Protein AF-A0A1C6CIL5-F1 (afdb_monomer_lite)

Secondary structure (DSSP, 8-state):
-PPP----HHHHHH--PPPPPEEETTTEESS------STTSSHHHHHHHHHHHHHHTPPTT-TT---S---TTEEEESS-PPTTTTHHHHHHHHHHH-TTEEEEEEE--S-S-SS-PPPEEEEEE---

pLDDT: mean 76.98, std 13.82, range [39.5, 93.31]

Sequence (128 aa):
MKKLITRSCEEIMTTVYKPIEFVIDGLLAQGLYILAGAPKVGKSWLALDMCLSIAKGEKIFRLYEITDEPAERLHFVIMSESIGNGLEEEIENFKNEHYDLKVVFIDTLQKVRNESSQATVLITKNCL

Structure (mmCIF, N/CA/C/O backbone):
data_AF-A0A1C6CIL5-F1
#
_entry.id   AF-A0A1C6CIL5-F1
#
loop_
_atom_site.group_PDB
_atom_site.id
_atom_site.type_symbol
_atom_site.label_atom_id
_atom_site.label_alt_id
_atom_site.label_comp_id
_atom_site.label_asym_id
_atom_site.label_entity_id
_atom_site.label_seq_id
_atom_site.pdbx_PDB_ins_code
_atom_site.Cartn_x
_atom_site.Cartn_y
_atom_site.Cartn_z
_atom_site.occupancy
_atom_site.B_iso_or_equiv
_atom_site.auth_seq_id
_atom_site.auth_comp_id
_atom_site.auth_asym_id
_atom_site.auth_atom_id
_atom_site.pdbx_PDB_model_num
ATOM 1 N N . MET A 1 1 ? -7.255 8.233 23.266 1.00 47.91 1 MET A N 1
ATOM 2 C CA . MET A 1 1 ? -7.665 6.910 22.734 1.00 47.91 1 MET A CA 1
ATOM 3 C C . MET A 1 1 ? -9.091 6.999 22.221 1.00 47.91 1 MET A C 1
ATOM 5 O O . MET A 1 1 ? -9.958 7.406 22.986 1.00 47.91 1 MET A O 1
ATOM 9 N N . LYS A 1 2 ? -9.343 6.648 20.952 1.00 64.50 2 LYS A N 1
ATOM 10 C CA . LYS A 1 2 ? -10.721 6.445 20.475 1.00 64.50 2 LYS A CA 1
ATOM 11 C C . LYS A 1 2 ? -11.309 5.224 21.194 1.00 64.50 2 LYS A C 1
ATOM 13 O O . LYS A 1 2 ? -10.620 4.222 21.371 1.00 64.50 2 LYS A O 1
ATOM 18 N N . LYS A 1 3 ? -12.549 5.346 21.667 1.00 75.31 3 LYS A N 1
ATOM 19 C CA . LYS A 1 3 ? -13.259 4.306 22.422 1.00 75.31 3 LYS A CA 1
ATOM 20 C C . LYS A 1 3 ? -13.573 3.127 21.497 1.00 75.31 3 LYS A C 1
ATOM 22 O O . LYS A 1 3 ? -13.979 3.345 20.358 1.00 75.31 3 LYS A O 1
ATOM 27 N N . LEU A 1 4 ? -13.388 1.900 21.980 1.00 78.50 4 LEU A N 1
ATOM 28 C CA . LEU A 1 4 ? -13.751 0.701 21.228 1.00 78.50 4 LEU A CA 1
ATOM 29 C C . LEU A 1 4 ? -15.281 0.632 21.120 1.00 78.50 4 LEU A C 1
ATOM 31 O O . LEU A 1 4 ? -15.975 0.751 22.131 1.00 78.50 4 LEU A O 1
ATOM 35 N N . ILE A 1 5 ? -15.797 0.495 19.900 1.00 85.88 5 ILE A N 1
ATOM 36 C CA . ILE A 1 5 ? -17.236 0.397 19.637 1.00 85.88 5 ILE A CA 1
ATOM 37 C C . ILE A 1 5 ? -17.562 -1.077 19.414 1.00 85.88 5 ILE A C 1
ATOM 39 O O . ILE A 1 5 ? -17.089 -1.680 18.455 1.00 85.88 5 ILE A O 1
ATOM 43 N N . THR A 1 6 ? -18.361 -1.653 20.305 1.00 90.44 6 THR A N 1
ATOM 44 C CA . THR A 1 6 ? -18.898 -3.011 20.172 1.00 90.44 6 THR A CA 1
ATOM 45 C C . THR A 1 6 ? -20.261 -2.952 19.488 1.00 90.44 6 THR A C 1
ATOM 47 O O . THR A 1 6 ? -21.083 -2.117 19.861 1.00 90.44 6 THR A O 1
ATOM 50 N N . ARG A 1 7 ? -20.508 -3.834 18.518 1.00 91.06 7 ARG A N 1
ATOM 51 C CA . ARG A 1 7 ? -21.803 -3.998 17.832 1.00 91.06 7 ARG A CA 1
ATOM 52 C C . ARG A 1 7 ? -22.326 -5.410 18.096 1.00 91.06 7 ARG A C 1
ATOM 54 O O . ARG A 1 7 ? -21.517 -6.335 18.195 1.00 91.06 7 ARG A O 1
ATOM 61 N N . SER A 1 8 ? -23.638 -5.583 18.248 1.00 93.00 8 SER A N 1
ATOM 62 C CA . SER A 1 8 ? -24.225 -6.920 18.440 1.00 93.00 8 SER A CA 1
ATOM 63 C C . SER A 1 8 ? -24.297 -7.690 17.112 1.00 93.00 8 SER A C 1
ATOM 65 O O . SER A 1 8 ? -24.246 -7.100 16.035 1.00 93.00 8 SER A O 1
ATOM 67 N N . CYS A 1 9 ? -24.423 -9.020 17.172 1.00 88.31 9 CYS A N 1
ATOM 68 C CA . CYS A 1 9 ? -24.581 -9.844 15.965 1.00 88.31 9 CYS A CA 1
ATOM 69 C C . CYS A 1 9 ? -25.857 -9.468 15.188 1.00 88.31 9 CYS A C 1
ATOM 71 O O . CYS A 1 9 ? -25.835 -9.342 13.968 1.00 88.31 9 CYS A O 1
ATOM 73 N N . GLU A 1 10 ? -26.949 -9.207 15.910 1.00 93.31 10 GLU A N 1
ATOM 74 C CA . GLU A 1 10 ? -28.222 -8.746 15.347 1.00 93.31 10 GLU A CA 1
ATOM 75 C C . GLU A 1 10 ? -28.080 -7.396 14.641 1.00 93.31 10 GLU A C 1
ATOM 77 O O . GLU A 1 10 ? -28.567 -7.218 13.527 1.00 93.31 10 GLU A O 1
ATOM 82 N N . GLU A 1 11 ? -27.352 -6.461 15.246 1.00 90.81 11 GLU A N 1
ATOM 83 C CA . GLU A 1 11 ? -27.079 -5.161 14.644 1.00 90.81 11 GLU A CA 1
ATOM 84 C C . GLU A 1 11 ? -26.278 -5.308 13.346 1.00 90.81 11 GLU A C 1
ATOM 86 O O . GLU A 1 11 ? -26.617 -4.689 12.344 1.00 90.81 11 GLU A O 1
ATOM 91 N N . ILE A 1 12 ? -25.271 -6.182 13.317 1.00 90.00 12 ILE A N 1
ATOM 92 C CA . ILE A 1 12 ? -24.507 -6.471 12.096 1.00 90.00 12 ILE A CA 1
ATOM 93 C C . ILE A 1 12 ? -25.405 -7.082 11.011 1.00 90.00 12 ILE A C 1
ATOM 95 O O . ILE A 1 12 ? -25.348 -6.653 9.863 1.00 90.00 12 ILE A O 1
ATOM 99 N N . MET A 1 13 ? -26.256 -8.052 11.355 1.00 90.19 13 MET A N 1
ATOM 100 C CA . MET A 1 13 ? -27.123 -8.734 10.382 1.00 90.19 13 MET A CA 1
ATOM 101 C C . MET A 1 13 ? -28.236 -7.840 9.821 1.00 90.19 13 MET A C 1
ATOM 103 O O . MET A 1 13 ? -28.684 -8.055 8.697 1.00 90.19 13 MET A O 1
ATOM 107 N N . THR A 1 14 ? -28.693 -6.858 10.600 1.00 93.25 14 THR A N 1
ATOM 108 C CA . THR A 1 14 ? -29.770 -5.929 10.218 1.00 93.25 14 THR A CA 1
ATOM 109 C C . THR A 1 14 ? -29.253 -4.637 9.583 1.00 93.25 14 THR A C 1
ATOM 111 O O . THR A 1 14 ? -30.033 -3.878 9.004 1.00 93.25 14 THR A O 1
ATOM 114 N N . THR A 1 15 ? -27.944 -4.376 9.655 1.00 90.50 15 THR A N 1
ATOM 115 C CA . THR A 1 15 ? -27.337 -3.179 9.070 1.00 90.50 15 THR A CA 1
ATOM 116 C C . THR A 1 15 ? -27.193 -3.327 7.557 1.00 90.50 15 THR A C 1
ATOM 118 O O . THR A 1 15 ? -26.575 -4.263 7.054 1.00 90.50 15 THR A O 1
ATOM 121 N N . VAL A 1 16 ? -27.703 -2.345 6.814 1.00 89.00 16 VAL A N 1
ATOM 122 C CA . VAL A 1 16 ? -27.449 -2.220 5.374 1.00 89.00 16 VAL A CA 1
ATOM 123 C C . VAL A 1 16 ? -26.081 -1.575 5.169 1.00 89.00 16 VAL A C 1
ATOM 125 O O . VAL A 1 16 ? -25.895 -0.383 5.423 1.00 89.00 16 VAL A O 1
ATOM 128 N N . TYR A 1 17 ? -25.116 -2.363 4.706 1.00 83.00 17 TYR A N 1
ATOM 129 C CA . TYR A 1 17 ? -23.788 -1.871 4.351 1.00 83.00 17 TYR A CA 1
ATOM 130 C C . TYR A 1 17 ? -23.759 -1.361 2.911 1.00 83.00 17 TYR A C 1
ATOM 132 O O . TYR A 1 17 ? -24.449 -1.880 2.032 1.00 83.00 17 TYR A O 1
ATOM 140 N N . LYS A 1 18 ? -22.927 -0.346 2.660 1.00 85.06 18 LYS A N 1
ATOM 141 C CA . LYS A 1 18 ? -22.609 0.049 1.286 1.00 85.06 18 LYS A CA 1
ATOM 142 C C . LYS A 1 18 ? -21.928 -1.126 0.568 1.00 85.06 18 LYS A C 1
ATOM 144 O O . LYS A 1 18 ? -21.184 -1.861 1.223 1.00 85.06 18 LYS A O 1
ATOM 149 N N . PRO A 1 19 ? -22.153 -1.298 -0.746 1.00 84.50 19 PRO A N 1
ATOM 150 C CA . PRO A 1 19 ? -21.421 -2.280 -1.533 1.00 84.50 19 PRO A CA 1
ATOM 151 C C . PRO A 1 19 ? -19.912 -2.118 -1.346 1.00 84.50 19 PRO A C 1
ATOM 153 O O . PRO A 1 19 ? -19.409 -0.998 -1.249 1.00 84.50 19 PRO A O 1
ATOM 156 N N . ILE A 1 20 ? -19.201 -3.242 -1.285 1.00 83.81 20 ILE A N 1
ATOM 157 C CA . ILE A 1 20 ? -17.743 -3.236 -1.207 1.00 83.81 20 ILE A CA 1
ATOM 158 C C . ILE A 1 20 ? -17.208 -2.729 -2.546 1.00 83.81 20 ILE A C 1
ATOM 160 O O . ILE A 1 20 ? -17.419 -3.362 -3.578 1.00 83.81 20 ILE A O 1
ATOM 164 N N . GLU A 1 21 ? -16.508 -1.599 -2.522 1.00 84.00 21 GLU A N 1
ATOM 165 C CA . GLU A 1 21 ? -15.775 -1.109 -3.685 1.00 84.00 21 GLU A CA 1
ATOM 166 C C . GLU A 1 21 ? -14.415 -1.804 -3.759 1.00 84.00 21 GLU A C 1
ATOM 168 O O . GLU A 1 21 ? -13.591 -1.682 -2.847 1.00 84.00 21 GLU A O 1
ATOM 173 N N . PHE A 1 22 ? -14.180 -2.530 -4.850 1.00 84.75 22 PHE A N 1
ATOM 174 C CA . PHE A 1 22 ? -12.886 -3.130 -5.145 1.00 84.75 22 PHE A CA 1
ATOM 175 C C . PHE A 1 22 ? -12.024 -2.163 -5.954 1.00 84.75 22 PHE A C 1
ATOM 177 O O . PHE A 1 2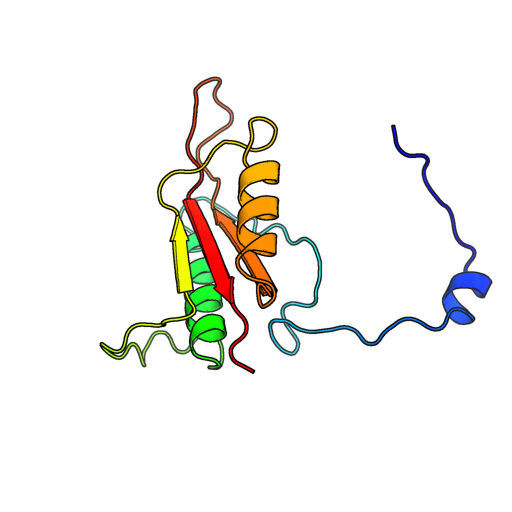2 ? -12.465 -1.593 -6.946 1.00 84.75 22 PHE A O 1
ATOM 184 N N . VAL A 1 23 ? -10.783 -1.976 -5.506 1.00 84.94 23 VAL A N 1
ATOM 185 C CA . VAL A 1 23 ? -9.715 -1.375 -6.315 1.00 84.94 23 VAL A CA 1
ATOM 186 C C . VAL A 1 23 ? -9.220 -2.409 -7.323 1.00 84.94 23 VAL A C 1
ATOM 188 O O . VAL A 1 23 ? -8.928 -2.079 -8.466 1.00 84.94 23 VAL A O 1
ATOM 191 N N . ILE A 1 24 ? -9.148 -3.670 -6.889 1.00 83.94 24 ILE A N 1
ATOM 192 C CA . ILE A 1 24 ? -8.834 -4.823 -7.725 1.00 83.94 24 ILE A CA 1
ATOM 193 C C . ILE A 1 24 ? -9.851 -5.910 -7.417 1.00 83.94 24 ILE A C 1
ATOM 195 O O . ILE A 1 24 ? -9.898 -6.416 -6.289 1.00 83.94 24 ILE A O 1
ATOM 199 N N . ASP A 1 25 ? -10.614 -6.299 -8.433 1.00 82.25 25 ASP A N 1
ATOM 200 C CA . ASP A 1 25 ? -11.665 -7.303 -8.318 1.00 82.25 25 ASP A CA 1
ATOM 201 C C . ASP A 1 25 ? -11.154 -8.604 -7.692 1.00 82.25 25 ASP A C 1
ATOM 203 O O . ASP A 1 25 ? -10.212 -9.237 -8.173 1.00 82.25 25 ASP A O 1
ATOM 207 N N . GLY A 1 26 ? -11.782 -8.995 -6.581 1.00 82.62 26 GLY A N 1
ATOM 208 C CA . GLY A 1 26 ? -11.475 -10.233 -5.864 1.00 82.62 26 GLY A CA 1
ATOM 209 C C . GLY A 1 26 ? -10.153 -10.243 -5.089 1.00 82.62 26 GLY A C 1
ATOM 210 O O . GLY A 1 26 ? -9.858 -11.257 -4.459 1.00 82.62 26 GLY A O 1
ATOM 211 N N . LEU A 1 27 ? -9.377 -9.150 -5.092 1.00 84.56 27 LEU A N 1
ATOM 212 C CA . LEU A 1 27 ? -8.071 -9.090 -4.422 1.00 84.56 27 LEU A CA 1
ATOM 213 C C . LEU A 1 27 ? -7.945 -7.940 -3.417 1.00 84.56 27 LEU A C 1
ATOM 215 O O . LEU A 1 27 ? -7.530 -8.176 -2.285 1.00 84.56 27 LEU A O 1
ATOM 219 N N . LEU A 1 28 ? -8.286 -6.708 -3.811 1.00 86.69 28 LEU A N 1
ATOM 220 C CA . LEU A 1 28 ? -8.130 -5.519 -2.967 1.00 86.69 28 LEU A CA 1
ATOM 221 C C . LEU A 1 28 ? -9.419 -4.695 -2.951 1.00 86.69 28 LEU A C 1
ATOM 223 O O . LEU A 1 28 ? -9.739 -3.996 -3.909 1.00 86.69 28 LEU A O 1
ATOM 227 N N . ALA A 1 29 ? -10.144 -4.769 -1.836 1.00 89.50 29 ALA A N 1
ATOM 228 C CA . ALA A 1 29 ? -11.258 -3.881 -1.504 1.00 89.50 29 ALA A CA 1
ATOM 229 C C . ALA A 1 29 ? -10.762 -2.565 -0.886 1.00 89.50 29 ALA A C 1
ATOM 231 O O . ALA A 1 29 ? -9.633 -2.499 -0.410 1.00 89.50 29 ALA A O 1
ATOM 232 N N . GLN A 1 30 ? -11.593 -1.527 -0.815 1.00 85.88 30 GLN A N 1
ATOM 233 C CA . GLN A 1 30 ? -11.269 -0.318 -0.054 1.00 85.88 30 GLN A CA 1
ATOM 234 C C . GLN A 1 30 ? -10.924 -0.654 1.411 1.00 85.88 30 GLN A C 1
ATOM 236 O O . GLN A 1 30 ? -11.681 -1.339 2.098 1.00 85.88 30 GLN A O 1
ATOM 241 N N . GLY A 1 31 ? -9.789 -0.155 1.908 1.00 86.56 31 GLY A N 1
ATOM 242 C CA . GLY A 1 31 ? -9.341 -0.407 3.277 1.00 86.56 31 GLY A CA 1
ATOM 243 C C . GLY A 1 31 ? -7.845 -0.172 3.476 1.00 86.56 31 GLY A C 1
ATOM 244 O O . GLY A 1 31 ? -7.185 0.435 2.636 1.00 86.56 31 GLY A O 1
ATOM 245 N N . LEU A 1 32 ? -7.320 -0.666 4.600 1.00 86.88 32 LEU A N 1
ATOM 246 C CA . LEU A 1 32 ? -5.895 -0.659 4.932 1.00 86.88 32 LEU A CA 1
ATOM 247 C C . LEU A 1 32 ? -5.347 -2.089 4.866 1.00 86.88 32 LEU A C 1
ATOM 249 O O . LEU A 1 32 ? -5.875 -2.980 5.530 1.00 86.88 32 LEU A O 1
ATOM 253 N N . TYR A 1 33 ? -4.260 -2.284 4.121 1.00 87.94 33 TYR A N 1
ATOM 254 C CA . TYR A 1 33 ? -3.588 -3.574 3.958 1.00 87.94 33 TYR A CA 1
ATOM 255 C C . TYR A 1 33 ? -2.127 -3.461 4.372 1.00 87.94 33 TYR A C 1
ATOM 257 O O . TYR A 1 33 ? -1.490 -2.431 4.162 1.00 87.94 33 TYR A O 1
ATOM 265 N N . ILE A 1 34 ? -1.585 -4.543 4.930 1.00 86.88 34 ILE A N 1
ATOM 266 C CA . ILE A 1 34 ? -0.168 -4.651 5.277 1.00 86.88 34 ILE A CA 1
ATOM 267 C C . ILE A 1 34 ? 0.432 -5.780 4.445 1.00 86.88 34 ILE A C 1
ATOM 269 O O . ILE A 1 34 ? 0.116 -6.951 4.655 1.00 86.88 34 ILE A O 1
ATOM 273 N N . LEU A 1 35 ? 1.321 -5.431 3.515 1.00 86.00 35 LEU A N 1
ATOM 274 C CA . LEU A 1 35 ? 2.079 -6.403 2.734 1.00 86.00 35 LEU A CA 1
ATOM 275 C C . LEU A 1 35 ? 3.367 -6.779 3.483 1.00 86.00 35 LEU A C 1
ATOM 277 O O . LEU A 1 35 ? 4.371 -6.070 3.429 1.00 86.00 35 LEU A O 1
ATOM 281 N N . ALA A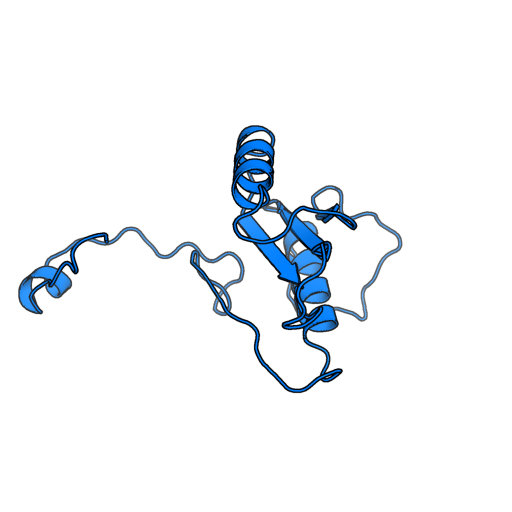 1 36 ? 3.344 -7.911 4.185 1.00 86.44 36 ALA A N 1
ATOM 282 C CA . ALA A 1 36 ? 4.474 -8.419 4.964 1.00 86.44 36 ALA A CA 1
ATOM 283 C C . ALA A 1 36 ? 5.109 -9.663 4.321 1.00 86.44 36 ALA A C 1
ATOM 285 O O . ALA A 1 36 ? 4.457 -10.442 3.635 1.00 86.44 36 ALA A O 1
ATOM 286 N N . GLY A 1 37 ? 6.408 -9.860 4.546 1.00 84.75 37 GLY A N 1
ATOM 287 C CA . GLY A 1 37 ? 7.163 -10.993 4.004 1.00 84.75 37 GLY A CA 1
ATOM 288 C C . GLY A 1 37 ? 8.667 -10.765 4.096 1.00 84.75 37 GLY A C 1
ATOM 289 O O . GLY A 1 37 ? 9.117 -9.628 4.283 1.00 84.75 37 GLY A O 1
ATOM 290 N N . ALA A 1 38 ? 9.454 -11.833 3.950 1.00 84.38 38 ALA A N 1
ATOM 291 C CA . ALA A 1 38 ? 10.904 -11.770 4.123 1.00 84.38 38 ALA A CA 1
ATOM 292 C C . ALA A 1 38 ? 11.566 -10.714 3.206 1.00 84.38 38 ALA A C 1
ATOM 294 O O . ALA A 1 38 ? 11.005 -10.317 2.175 1.00 84.38 38 ALA A O 1
ATOM 295 N N . PRO A 1 39 ? 12.740 -10.181 3.575 1.00 82.56 39 PRO A N 1
ATOM 296 C CA . PRO A 1 39 ? 13.457 -9.242 2.721 1.00 82.56 39 PRO A CA 1
ATOM 297 C C . PRO A 1 39 ? 1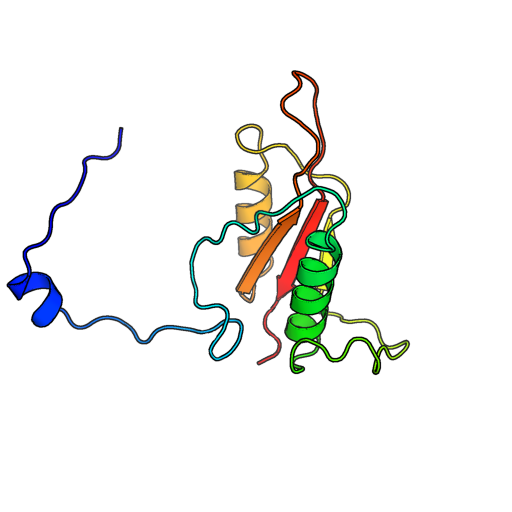3.684 -9.817 1.316 1.00 82.56 39 PRO A C 1
ATOM 299 O O . PRO A 1 39 ? 13.999 -10.993 1.172 1.00 82.56 39 PRO A O 1
ATOM 302 N N . LYS A 1 40 ? 13.537 -8.973 0.286 1.00 81.44 40 LYS A N 1
ATOM 303 C CA . LYS A 1 40 ? 13.812 -9.303 -1.128 1.00 81.44 40 LYS A CA 1
ATOM 304 C C . LYS A 1 40 ? 12.946 -10.409 -1.761 1.00 81.44 40 LYS A C 1
ATOM 306 O O . LYS A 1 40 ? 13.257 -10.850 -2.857 1.00 81.44 40 LYS A O 1
ATOM 311 N N . VAL A 1 41 ? 11.821 -10.787 -1.152 1.00 86.81 41 VAL A N 1
ATOM 312 C CA . VAL A 1 41 ? 10.854 -11.742 -1.750 1.00 86.81 41 VAL A CA 1
ATOM 313 C C . VAL A 1 41 ? 9.951 -11.141 -2.837 1.00 86.81 41 VAL A C 1
ATOM 315 O O . VAL A 1 41 ? 9.033 -11.805 -3.297 1.00 86.81 41 VAL A O 1
ATOM 318 N N . GLY A 1 42 ? 10.171 -9.880 -3.224 1.00 86.38 42 GLY A N 1
ATOM 319 C CA . GLY A 1 42 ? 9.403 -9.235 -4.297 1.00 86.38 42 GLY A CA 1
ATOM 320 C C . GLY A 1 42 ? 8.174 -8.432 -3.860 1.00 86.38 42 GLY A C 1
ATOM 321 O O . GLY A 1 42 ? 7.354 -8.103 -4.701 1.00 86.38 42 GLY A O 1
ATOM 322 N N . LYS A 1 43 ? 8.037 -8.056 -2.581 1.00 86.50 43 LYS A N 1
ATOM 323 C CA . LYS A 1 43 ? 6.911 -7.217 -2.106 1.00 86.50 43 LYS A CA 1
ATOM 324 C C . LYS A 1 43 ? 6.801 -5.879 -2.845 1.00 86.50 43 LYS A C 1
ATOM 326 O O . LYS A 1 43 ? 5.724 -5.532 -3.305 1.00 86.50 43 LYS A O 1
ATOM 331 N N . SER A 1 44 ? 7.920 -5.170 -2.997 1.00 82.50 44 SER A N 1
ATOM 332 C CA . SER A 1 44 ? 7.988 -3.904 -3.738 1.00 82.50 44 SER A CA 1
ATOM 333 C C . SER A 1 44 ? 7.653 -4.091 -5.218 1.00 82.50 44 SER A C 1
ATOM 335 O O . SER A 1 44 ? 6.943 -3.283 -5.799 1.00 82.50 44 SER A O 1
ATOM 337 N N . TRP A 1 45 ? 8.109 -5.200 -5.812 1.00 84.38 45 TRP A N 1
ATOM 338 C CA . TRP A 1 45 ? 7.772 -5.570 -7.190 1.00 84.38 45 TRP A CA 1
ATOM 339 C C . TRP A 1 45 ? 6.282 -5.869 -7.356 1.00 84.38 45 TRP A C 1
ATOM 341 O O . TRP A 1 45 ? 5.685 -5.445 -8.336 1.00 84.38 45 TRP A O 1
ATOM 351 N N . LEU A 1 46 ? 5.672 -6.542 -6.379 1.00 85.62 46 LEU A N 1
ATOM 352 C CA . LEU A 1 46 ? 4.235 -6.788 -6.353 1.00 85.62 46 LEU A CA 1
ATOM 353 C C . LEU A 1 46 ? 3.443 -5.482 -6.201 1.00 85.62 46 LEU A C 1
ATOM 355 O O . LEU A 1 46 ? 2.474 -5.277 -6.920 1.00 85.62 46 LEU A O 1
ATOM 359 N N . ALA A 1 47 ? 3.863 -4.587 -5.303 1.00 85.44 47 ALA A N 1
ATOM 360 C CA . ALA A 1 47 ? 3.242 -3.272 -5.147 1.00 85.44 47 ALA A CA 1
ATOM 361 C C . ALA A 1 47 ? 3.332 -2.448 -6.443 1.00 85.44 47 ALA A C 1
ATOM 363 O O . ALA A 1 47 ? 2.350 -1.838 -6.853 1.00 85.44 47 ALA A O 1
ATOM 364 N N . LEU A 1 48 ? 4.482 -2.482 -7.121 1.00 82.62 48 LEU A N 1
ATOM 365 C CA . LEU A 1 48 ? 4.671 -1.827 -8.413 1.00 82.62 48 LEU A CA 1
ATOM 366 C C . LEU A 1 48 ? 3.765 -2.416 -9.503 1.00 82.62 48 LEU A C 1
ATOM 368 O O . LEU A 1 48 ? 3.122 -1.652 -10.215 1.00 82.62 48 LEU A O 1
ATOM 372 N N . ASP A 1 49 ? 3.682 -3.745 -9.616 1.00 85.12 4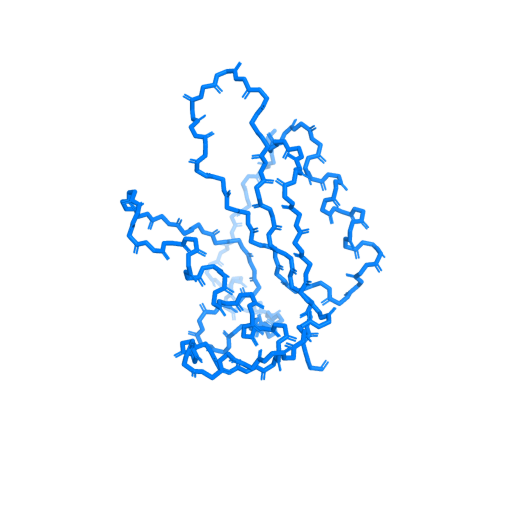9 ASP A N 1
ATOM 373 C CA . ASP A 1 49 ? 2.805 -4.431 -10.578 1.00 85.12 49 ASP A CA 1
ATOM 374 C C . ASP A 1 49 ? 1.331 -4.071 -10.359 1.00 85.12 49 ASP A C 1
ATOM 376 O O . ASP A 1 49 ? 0.613 -3.755 -11.309 1.00 85.12 49 ASP A O 1
ATOM 380 N N . MET A 1 50 ? 0.893 -4.033 -9.095 1.00 85.25 50 MET A N 1
ATOM 381 C CA . MET A 1 50 ? -0.452 -3.587 -8.733 1.00 85.25 50 MET A CA 1
ATOM 382 C C . MET A 1 50 ? -0.690 -2.133 -9.147 1.00 85.25 50 MET A C 1
ATOM 384 O O . MET A 1 50 ? -1.675 -1.854 -9.825 1.00 85.25 50 MET A O 1
ATOM 388 N N . CYS A 1 51 ? 0.209 -1.214 -8.786 1.00 84.56 51 CYS A N 1
ATOM 389 C CA . CYS A 1 51 ? 0.095 0.200 -9.144 1.00 84.56 51 CYS A CA 1
ATOM 390 C C . CYS A 1 51 ? 0.046 0.419 -10.657 1.00 84.56 51 CYS A C 1
ATOM 392 O O . CYS A 1 51 ? -0.791 1.179 -11.135 1.00 84.56 51 CYS A O 1
ATOM 394 N N . LEU A 1 52 ? 0.917 -0.255 -11.409 1.00 81.88 52 LEU A N 1
ATOM 395 C CA . LEU A 1 52 ? 0.965 -0.142 -12.863 1.00 81.88 52 LEU A CA 1
ATOM 396 C C . LEU A 1 52 ? -0.318 -0.677 -13.505 1.00 81.88 52 LEU A C 1
ATOM 398 O O . LEU A 1 52 ? -0.903 -0.006 -14.351 1.00 81.88 52 LEU A O 1
ATOM 402 N N . SER A 1 53 ? -0.782 -1.847 -13.061 1.00 83.06 53 SER A N 1
ATOM 403 C CA . SER A 1 53 ? -2.008 -2.466 -13.573 1.00 83.06 53 SER A CA 1
ATOM 404 C C . SER A 1 53 ? -3.233 -1.597 -13.291 1.00 83.06 53 SER A C 1
ATOM 406 O O . SER A 1 53 ? -4.048 -1.377 -14.182 1.00 83.06 53 SER A O 1
ATOM 408 N N . ILE A 1 54 ? -3.344 -1.040 -12.078 1.00 83.06 54 ILE A N 1
ATOM 409 C CA . ILE A 1 54 ? -4.442 -0.134 -11.713 1.00 83.06 54 ILE A CA 1
ATOM 410 C C . ILE A 1 54 ? -4.382 1.144 -12.548 1.00 83.06 54 ILE A C 1
ATOM 412 O O . ILE A 1 54 ? -5.409 1.554 -13.079 1.00 83.06 54 ILE A O 1
ATOM 416 N N . ALA A 1 55 ? -3.203 1.750 -12.707 1.00 82.25 55 ALA A N 1
ATOM 417 C CA . ALA A 1 55 ? -3.047 2.992 -13.458 1.00 82.25 55 ALA A CA 1
ATOM 418 C C . ALA A 1 55 ? -3.348 2.838 -14.957 1.00 82.25 55 ALA A C 1
ATOM 420 O O . ALA A 1 55 ? -3.751 3.812 -15.589 1.00 82.25 55 ALA A O 1
ATOM 421 N N . LYS A 1 56 ? -3.152 1.636 -15.518 1.00 80.44 56 LYS A N 1
ATOM 422 C CA . LYS A 1 56 ? -3.498 1.296 -16.908 1.00 80.44 56 LYS A CA 1
ATOM 423 C C . LYS A 1 56 ? -4.921 0.746 -17.077 1.00 80.44 56 LYS A C 1
ATOM 425 O O . LYS A 1 56 ? -5.396 0.632 -18.202 1.00 80.44 56 LYS A O 1
ATOM 430 N N . GLY A 1 57 ? -5.609 0.384 -15.991 1.00 80.38 57 GLY A N 1
ATOM 431 C CA . GLY A 1 57 ? -6.903 -0.307 -16.062 1.00 80.38 57 GLY A CA 1
ATOM 432 C C . GLY A 1 57 ? -6.794 -1.757 -16.551 1.00 80.38 57 GLY A C 1
ATOM 433 O O . GLY A 1 57 ? -7.727 -2.297 -17.144 1.00 80.38 57 GLY A O 1
ATOM 434 N N . GLU A 1 58 ? -5.646 -2.392 -16.323 1.00 80.75 58 GLU A N 1
ATOM 435 C CA . GLU A 1 58 ? -5.329 -3.746 -16.769 1.00 80.75 58 GLU A CA 1
ATOM 436 C C . GLU A 1 58 ? -5.451 -4.772 -15.632 1.00 80.75 58 GLU A C 1
ATOM 438 O O . GLU A 1 58 ? -5.620 -4.445 -14.456 1.00 80.75 58 GLU A O 1
ATOM 443 N N . LYS A 1 59 ? -5.360 -6.064 -15.980 1.00 80.81 59 LYS A N 1
ATOM 444 C CA . LYS A 1 59 ? -5.298 -7.122 -14.957 1.00 80.81 59 LYS A CA 1
ATOM 445 C C . LYS A 1 59 ? -3.880 -7.203 -14.392 1.00 80.81 59 LYS A C 1
ATOM 447 O O . LYS A 1 59 ? -2.923 -7.125 -15.151 1.00 80.81 59 LYS A O 1
ATOM 452 N N . ILE A 1 60 ? -3.784 -7.476 -13.096 1.00 79.56 60 ILE A N 1
ATOM 453 C CA . ILE A 1 60 ? -2.523 -7.720 -12.376 1.00 79.56 60 ILE A CA 1
ATOM 454 C C . ILE A 1 60 ? -1.807 -8.952 -12.931 1.00 79.56 60 ILE A C 1
ATOM 456 O O . ILE A 1 60 ? -2.450 -9.847 -13.487 1.00 79.56 60 ILE A O 1
ATOM 460 N N . PHE A 1 61 ? -0.488 -9.012 -12.732 1.00 75.81 61 PHE A N 1
ATOM 461 C CA . PHE A 1 61 ? 0.406 -10.086 -13.161 1.00 75.81 61 PHE A CA 1
ATOM 462 C C . PHE A 1 61 ? 0.651 -10.143 -14.674 1.00 75.81 61 PHE A C 1
ATOM 464 O O . PHE A 1 61 ? 1.061 -11.181 -15.197 1.00 75.81 61 PHE A O 1
ATOM 471 N N . ARG A 1 62 ? 0.458 -9.023 -15.383 1.00 67.69 62 ARG A N 1
ATOM 472 C CA . ARG A 1 62 ? 0.790 -8.880 -16.812 1.00 67.69 62 ARG A CA 1
ATOM 473 C C . ARG A 1 62 ? 2.142 -8.217 -17.074 1.00 67.69 62 ARG A C 1
ATOM 475 O O . ARG A 1 62 ? 2.347 -7.663 -18.145 1.00 67.69 62 ARG A O 1
ATOM 482 N N . LEU A 1 63 ? 3.103 -8.339 -16.156 1.00 57.19 63 LEU A N 1
ATOM 483 C CA . LEU A 1 63 ? 4.474 -7.798 -16.272 1.00 57.19 63 LEU A CA 1
ATOM 484 C C . LEU A 1 63 ? 5.209 -8.084 -17.605 1.00 57.19 63 LEU A C 1
ATOM 486 O O . LEU A 1 63 ? 6.236 -7.470 -17.868 1.00 57.19 63 LEU A O 1
ATOM 490 N N . TYR A 1 64 ? 4.716 -8.996 -18.446 1.00 55.41 64 TYR A N 1
ATOM 491 C CA . TYR A 1 64 ? 5.261 -9.281 -19.776 1.00 55.41 64 TYR A CA 1
ATOM 492 C C . TYR A 1 64 ? 4.741 -8.358 -20.896 1.00 55.41 64 TYR A C 1
ATOM 494 O O . TYR A 1 64 ? 5.310 -8.368 -21.982 1.00 55.41 64 TYR A O 1
ATOM 502 N N . GLU A 1 65 ? 3.704 -7.555 -20.645 1.00 60.81 65 GLU A N 1
ATOM 503 C CA . GLU A 1 65 ? 3.105 -6.597 -21.592 1.00 60.81 65 GLU A CA 1
ATOM 504 C C . GLU A 1 65 ? 3.520 -5.147 -21.269 1.00 60.81 65 GLU A C 1
ATOM 506 O O . GLU A 1 65 ? 2.772 -4.205 -21.523 1.00 60.81 65 GLU A O 1
ATOM 511 N N . ILE A 1 66 ? 4.703 -4.935 -20.673 1.00 61.72 66 ILE A N 1
ATOM 512 C CA . ILE A 1 66 ? 5.211 -3.576 -20.432 1.00 61.72 66 ILE A CA 1
ATOM 513 C C . ILE A 1 66 ? 5.465 -2.911 -21.787 1.00 61.72 66 ILE A C 1
ATOM 515 O O . ILE A 1 66 ? 6.452 -3.186 -22.465 1.00 61.72 66 ILE A O 1
ATOM 519 N N . THR A 1 67 ? 4.535 -2.046 -22.173 1.00 66.38 67 THR A N 1
ATOM 520 C CA . THR A 1 67 ? 4.671 -1.116 -23.288 1.00 66.38 67 THR A CA 1
ATOM 521 C C . THR A 1 67 ? 5.462 0.115 -22.849 1.00 66.38 67 THR A C 1
ATOM 523 O O . THR A 1 67 ? 5.428 0.491 -21.675 1.00 66.38 67 THR A O 1
ATOM 526 N N . ASP A 1 68 ? 6.111 0.787 -23.800 1.00 69.75 68 ASP A N 1
ATOM 527 C CA . ASP A 1 68 ? 6.783 2.079 -23.583 1.00 69.75 68 ASP A CA 1
ATOM 528 C C . ASP A 1 68 ? 5.794 3.242 -23.332 1.00 69.75 68 ASP A C 1
ATOM 530 O O . ASP A 1 68 ? 6.189 4.406 -23.255 1.00 69.75 68 ASP A O 1
ATOM 534 N N . GLU A 1 69 ? 4.494 2.952 -23.210 1.00 72.88 69 GLU A N 1
ATOM 535 C CA . GLU A 1 69 ? 3.463 3.954 -22.962 1.00 72.88 69 GLU A CA 1
ATOM 536 C C . GLU A 1 69 ? 3.418 4.339 -21.473 1.00 72.88 69 GLU A C 1
ATOM 538 O O . GLU A 1 69 ? 3.281 3.464 -20.603 1.00 72.88 69 GLU A O 1
ATOM 543 N N . PRO A 1 70 ? 3.512 5.643 -21.150 1.00 70.06 70 PRO A N 1
ATOM 544 C CA . PRO A 1 70 ? 3.473 6.106 -19.774 1.00 70.06 70 PRO A CA 1
ATOM 545 C C . PRO A 1 70 ? 2.083 5.894 -19.168 1.00 70.06 70 PRO A C 1
ATOM 547 O O . PRO A 1 70 ? 1.061 6.224 -19.766 1.00 70.06 70 PRO A O 1
ATOM 550 N N . ALA A 1 71 ? 2.039 5.400 -17.932 1.00 77.12 71 ALA A N 1
ATOM 551 C CA . ALA A 1 71 ? 0.805 5.363 -17.160 1.00 77.12 71 ALA A CA 1
ATOM 552 C C . ALA A 1 71 ? 0.534 6.759 -16.572 1.00 77.12 71 ALA A C 1
ATOM 554 O O . ALA A 1 71 ? 1.037 7.091 -15.502 1.00 77.12 71 ALA A O 1
ATOM 555 N N . GLU A 1 72 ? -0.259 7.584 -17.262 1.00 76.94 72 GLU A N 1
ATOM 556 C CA . GLU A 1 72 ? -0.559 8.973 -16.852 1.00 76.94 72 GLU A CA 1
ATOM 557 C C . GLU A 1 72 ? -1.179 9.084 -15.448 1.00 76.94 72 GLU A C 1
ATOM 559 O O . GLU A 1 72 ? -1.086 10.118 -14.789 1.00 76.94 72 GLU A O 1
ATOM 564 N N . ARG A 1 73 ? -1.815 8.005 -14.981 1.00 80.31 73 ARG A N 1
ATOM 565 C CA . ARG A 1 73 ? -2.507 7.913 -13.689 1.00 80.31 73 ARG A CA 1
ATOM 566 C C . ARG A 1 73 ? -1.635 7.343 -12.562 1.00 80.31 73 ARG A C 1
ATOM 568 O O . ARG A 1 73 ? -2.131 7.148 -11.450 1.00 80.31 73 ARG A O 1
ATOM 575 N N . LEU A 1 74 ? -0.351 7.094 -12.833 1.00 83.44 74 LEU A N 1
ATOM 576 C CA . LEU A 1 74 ? 0.634 6.599 -11.875 1.00 83.44 74 LEU A CA 1
ATOM 577 C C . LEU A 1 74 ? 1.565 7.728 -11.422 1.00 83.44 74 LEU A C 1
ATOM 579 O O . LEU A 1 74 ? 2.282 8.324 -12.221 1.00 83.44 74 LEU A O 1
ATOM 583 N N . HIS A 1 75 ? 1.597 7.982 -10.119 1.00 82.44 75 HIS A N 1
ATOM 584 C CA . HIS A 1 75 ? 2.466 8.973 -9.499 1.00 82.44 75 HIS A CA 1
ATOM 585 C C . HIS A 1 75 ? 3.514 8.283 -8.625 1.00 82.44 75 HIS A C 1
ATOM 587 O O . HIS A 1 75 ? 3.191 7.473 -7.752 1.00 82.44 75 HIS A O 1
ATOM 593 N N . PHE A 1 76 ? 4.779 8.637 -8.851 1.00 80.81 76 PHE A N 1
ATOM 594 C CA . PHE A 1 76 ? 5.909 8.181 -8.050 1.00 80.81 76 PHE A CA 1
ATOM 595 C C . PHE A 1 76 ? 6.367 9.295 -7.121 1.00 80.81 76 PHE A C 1
ATOM 597 O O . PHE A 1 76 ? 6.758 10.369 -7.576 1.00 80.81 76 PHE A O 1
ATOM 604 N N . VAL A 1 77 ? 6.383 9.009 -5.825 1.00 79.00 77 VAL A N 1
ATOM 605 C CA . VAL A 1 77 ? 6.964 9.884 -4.811 1.00 79.00 77 VAL A CA 1
ATOM 606 C C . VAL A 1 77 ? 8.185 9.172 -4.240 1.00 79.00 77 VAL A C 1
ATOM 608 O O . VAL A 1 77 ? 8.078 8.175 -3.528 1.00 79.00 77 VAL A O 1
ATOM 611 N N . ILE A 1 78 ? 9.367 9.656 -4.622 1.00 69.19 78 ILE A N 1
ATOM 612 C CA . ILE A 1 78 ? 10.659 9.057 -4.244 1.00 69.19 78 ILE A CA 1
ATOM 613 C C . ILE A 1 78 ? 11.083 9.518 -2.842 1.00 69.19 78 ILE A C 1
ATOM 615 O O . ILE A 1 78 ? 11.791 8.798 -2.141 1.00 69.19 78 ILE A O 1
ATOM 619 N N . MET A 1 79 ? 10.628 10.705 -2.436 1.00 72.25 79 MET A N 1
ATOM 620 C CA . MET A 1 79 ? 10.908 11.322 -1.145 1.00 72.25 79 MET A CA 1
ATOM 621 C C . MET A 1 79 ? 9.578 11.771 -0.547 1.00 72.25 79 MET A C 1
ATOM 623 O O . MET A 1 79 ? 8.881 12.574 -1.157 1.00 72.25 79 MET A O 1
ATOM 627 N N . SER A 1 80 ? 9.231 11.234 0.614 1.00 75.00 80 SER A N 1
ATOM 628 C CA . SER A 1 80 ? 8.082 11.670 1.409 1.00 75.00 80 SER A CA 1
ATOM 629 C C . SER A 1 80 ? 8.429 11.582 2.882 1.00 75.00 80 SER A C 1
ATOM 631 O O . SER A 1 80 ? 9.387 10.886 3.260 1.00 75.00 80 SER A O 1
ATOM 633 N N . GLU A 1 81 ? 7.664 12.297 3.695 1.00 80.50 81 GLU A N 1
ATOM 634 C CA . GLU A 1 81 ? 7.850 12.279 5.134 1.00 80.50 81 GLU A CA 1
ATOM 635 C C . GLU A 1 81 ? 7.580 10.888 5.720 1.00 80.50 81 GLU A C 1
ATOM 637 O O . GLU A 1 81 ? 7.006 9.986 5.103 1.00 80.50 81 GLU A O 1
ATOM 642 N N . SER A 1 82 ? 8.040 10.683 6.949 1.00 74.88 82 SER A N 1
ATOM 643 C CA . SER A 1 82 ? 7.753 9.441 7.669 1.00 74.88 82 SER A CA 1
ATOM 644 C C . SER A 1 82 ? 6.372 9.492 8.332 1.00 74.88 82 SER A C 1
ATOM 646 O O . SER A 1 82 ? 5.835 10.562 8.622 1.00 74.88 82 SER A O 1
ATOM 648 N N . ILE A 1 83 ? 5.794 8.315 8.595 1.00 78.50 83 ILE A N 1
ATOM 649 C CA . ILE A 1 83 ? 4.521 8.184 9.323 1.00 78.50 83 ILE A CA 1
ATOM 650 C C . ILE A 1 83 ? 4.634 8.903 10.676 1.00 78.50 83 ILE A C 1
ATOM 652 O O . ILE A 1 83 ? 5.572 8.649 11.435 1.00 78.50 83 ILE A O 1
ATOM 656 N N . GLY A 1 84 ? 3.673 9.775 10.983 1.00 79.38 84 GLY A N 1
ATOM 657 C CA . GLY A 1 84 ? 3.659 10.603 12.188 1.00 79.38 84 GLY A CA 1
ATOM 658 C C . GLY A 1 84 ? 4.493 11.887 12.110 1.00 79.38 84 GLY A C 1
ATOM 659 O O . GLY A 1 84 ? 4.519 12.624 13.093 1.00 79.38 84 GLY A O 1
ATOM 660 N N . ASN A 1 85 ? 5.145 12.165 10.975 1.00 82.56 85 ASN A N 1
ATOM 661 C CA . ASN A 1 85 ? 5.978 13.354 10.751 1.00 82.56 85 ASN A CA 1
ATOM 662 C C . ASN A 1 85 ? 5.540 14.191 9.532 1.00 82.56 85 ASN A C 1
ATOM 664 O O . ASN A 1 85 ? 6.318 15.006 9.053 1.00 82.56 85 ASN A O 1
ATOM 668 N N . GLY A 1 86 ? 4.309 14.019 9.039 1.00 83.00 86 GLY A N 1
ATOM 669 C CA . GLY A 1 86 ? 3.751 14.848 7.959 1.00 83.00 86 GLY A CA 1
ATOM 670 C C . GLY A 1 86 ? 3.275 14.066 6.738 1.00 83.00 86 GLY A C 1
ATOM 671 O O . GLY A 1 86 ? 2.529 14.613 5.933 1.00 83.00 86 GLY A O 1
ATOM 672 N N . LEU A 1 87 ? 3.602 12.772 6.638 1.00 83.06 87 LEU A N 1
ATOM 673 C CA . LEU A 1 87 ? 3.151 11.922 5.530 1.00 83.06 87 LEU A CA 1
ATOM 674 C C . LEU A 1 87 ? 1.621 11.901 5.399 1.00 83.06 87 LEU A C 1
ATOM 676 O O . LEU A 1 87 ? 1.075 11.852 4.300 1.00 83.06 87 LEU A O 1
ATOM 680 N N . GLU A 1 88 ? 0.910 11.928 6.526 1.00 85.75 88 GLU A N 1
ATOM 681 C CA . GLU A 1 88 ? -0.550 11.955 6.548 1.00 85.75 88 GLU A CA 1
ATOM 682 C C . GLU A 1 88 ? -1.115 13.229 5.903 1.00 85.75 88 GLU A C 1
ATOM 684 O O . GLU A 1 88 ? -2.100 13.149 5.169 1.00 85.75 88 GLU A O 1
ATOM 689 N N . GLU A 1 89 ? -0.473 14.376 6.137 1.00 89.19 89 GLU A N 1
ATOM 690 C CA . GLU A 1 89 ? -0.845 15.660 5.535 1.00 89.19 89 GLU A CA 1
ATOM 691 C C . GLU A 1 89 ? -0.513 15.678 4.037 1.00 89.19 89 GLU A C 1
ATOM 693 O O . GLU A 1 89 ? -1.332 16.119 3.234 1.00 89.19 89 GLU A O 1
ATOM 698 N N . GLU A 1 90 ? 0.634 15.120 3.632 1.00 85.94 90 GLU A N 1
ATOM 699 C CA . GLU A 1 90 ? 0.995 14.954 2.216 1.00 85.94 90 GLU A CA 1
ATOM 700 C C . GLU A 1 90 ? -0.043 14.109 1.464 1.00 85.94 90 GLU A C 1
ATOM 702 O O . GLU A 1 90 ? -0.490 14.485 0.379 1.00 85.94 90 GLU A O 1
ATOM 707 N N . ILE A 1 91 ? -0.481 12.992 2.055 1.00 86.31 91 ILE A N 1
ATOM 708 C CA . ILE A 1 91 ? -1.515 12.128 1.471 1.00 86.31 91 ILE A CA 1
ATOM 709 C C . ILE A 1 91 ? -2.868 12.851 1.412 1.00 86.31 91 ILE A C 1
ATOM 711 O O . ILE A 1 91 ? -3.589 12.707 0.423 1.00 86.31 91 ILE A O 1
ATOM 715 N N . GLU A 1 92 ? -3.238 13.617 2.442 1.00 89.88 92 GLU A N 1
ATOM 716 C CA . GLU A 1 92 ? -4.494 14.373 2.458 1.00 89.88 92 GLU A CA 1
ATOM 717 C C . GLU A 1 92 ? -4.502 15.487 1.404 1.00 89.88 92 GLU A C 1
ATOM 719 O O . GLU A 1 92 ? -5.465 15.603 0.643 1.00 89.88 92 GLU A O 1
ATOM 724 N N . ASN A 1 93 ? -3.406 16.237 1.280 1.00 90.69 93 ASN A N 1
ATOM 725 C CA . ASN A 1 93 ? -3.231 17.251 0.242 1.00 90.69 93 ASN A CA 1
ATOM 726 C C . ASN A 1 93 ? -3.281 16.630 -1.157 1.00 90.69 93 ASN A C 1
ATOM 728 O O . ASN A 1 93 ? -4.057 17.081 -2.000 1.00 90.69 93 ASN A O 1
ATOM 732 N N . PHE A 1 94 ? -2.556 15.529 -1.378 1.00 88.06 94 PHE A N 1
ATOM 733 C CA . PHE A 1 94 ? -2.583 14.811 -2.652 1.00 88.06 94 PHE A CA 1
ATOM 734 C C . PHE A 1 94 ? -3.993 14.322 -2.993 1.00 88.06 94 PHE A C 1
ATOM 736 O O . PHE A 1 94 ? -4.451 14.460 -4.124 1.00 88.06 94 PHE A O 1
ATOM 743 N N . LYS A 1 95 ? -4.725 13.782 -2.014 1.00 87.62 95 LYS A N 1
ATOM 744 C CA . LYS A 1 95 ? -6.121 13.364 -2.191 1.00 87.62 95 LYS A CA 1
ATOM 745 C C . LYS A 1 95 ? -7.038 14.537 -2.553 1.00 87.62 95 LYS A C 1
ATOM 747 O O . LYS A 1 95 ? -7.971 14.353 -3.330 1.00 87.62 95 LYS A O 1
ATOM 752 N N . ASN A 1 96 ? -6.800 15.723 -1.997 1.00 88.81 96 ASN A N 1
ATOM 753 C CA . ASN A 1 96 ? -7.584 16.919 -2.311 1.00 88.81 96 ASN A CA 1
ATOM 754 C C . ASN A 1 96 ? -7.316 17.423 -3.737 1.00 88.81 96 ASN A C 1
ATOM 756 O O . ASN A 1 96 ? -8.247 17.840 -4.423 1.00 88.81 96 ASN A O 1
ATOM 760 N N . GLU A 1 97 ? -6.071 17.333 -4.208 1.00 88.25 97 GLU A N 1
ATOM 761 C CA . GLU A 1 97 ? -5.699 17.639 -5.597 1.00 88.25 97 GLU A CA 1
ATOM 762 C C . GLU A 1 97 ? -6.187 16.567 -6.585 1.00 88.25 97 GLU A C 1
ATOM 764 O O . GLU A 1 97 ? -6.397 16.831 -7.774 1.00 88.25 97 GLU A O 1
ATOM 769 N N . HIS A 1 98 ? -6.387 15.344 -6.094 1.00 85.62 98 HIS A N 1
ATOM 770 C CA . HIS A 1 98 ? -6.687 14.160 -6.884 1.00 85.62 98 HIS A CA 1
ATOM 771 C C . HIS A 1 98 ? -7.839 13.356 -6.284 1.00 85.62 98 HIS A C 1
ATOM 773 O O . HIS A 1 98 ? -7.659 12.320 -5.640 1.00 85.62 98 HIS A O 1
ATOM 779 N N . TYR A 1 99 ? -9.057 13.834 -6.534 1.00 83.06 99 TYR A N 1
ATOM 780 C CA . TYR A 1 99 ? -10.296 13.234 -6.031 1.00 83.06 99 TYR A CA 1
ATOM 781 C C . TYR A 1 99 ? -10.549 11.798 -6.532 1.00 83.06 99 TYR A C 1
ATOM 783 O O . TYR A 1 99 ? -11.375 11.084 -5.964 1.00 83.06 99 TYR A O 1
ATOM 791 N N . ASP A 1 100 ? -9.849 11.373 -7.586 1.00 82.06 100 ASP A N 1
ATOM 792 C CA . ASP A 1 100 ? -9.882 10.039 -8.189 1.00 82.06 100 ASP A CA 1
ATOM 793 C C . ASP A 1 100 ? -8.835 9.070 -7.604 1.00 82.06 100 ASP A C 1
ATOM 795 O O . ASP A 1 100 ? -8.687 7.939 -8.084 1.00 82.06 100 ASP A O 1
ATOM 799 N N . LEU A 1 101 ? -8.127 9.483 -6.547 1.00 85.25 101 LEU A N 1
ATOM 800 C CA . LEU A 1 101 ? -7.215 8.638 -5.785 1.00 85.25 101 LEU A CA 1
ATOM 801 C C . LEU A 1 101 ? -7.932 7.388 -5.245 1.00 85.25 101 LEU A C 1
ATOM 803 O O . LEU A 1 101 ? -8.866 7.489 -4.445 1.00 85.25 101 LEU A O 1
ATOM 807 N N . LYS A 1 102 ? -7.457 6.196 -5.633 1.00 79.81 102 LYS A N 1
ATOM 808 C CA . LYS A 1 102 ? -8.037 4.911 -5.196 1.00 79.81 102 LYS A CA 1
ATOM 809 C C . LYS A 1 102 ? -7.141 4.113 -4.266 1.00 79.81 102 LYS A C 1
ATOM 811 O O . LYS A 1 102 ? -7.656 3.494 -3.336 1.00 79.81 102 LYS A O 1
ATOM 816 N N . VAL A 1 103 ? -5.828 4.120 -4.484 1.00 86.44 103 VAL A N 1
ATOM 817 C CA . VAL A 1 103 ? -4.905 3.409 -3.599 1.00 86.44 103 VAL A CA 1
ATOM 818 C C . VAL A 1 103 ? -3.562 4.116 -3.500 1.00 86.44 103 VAL A C 1
ATOM 820 O O . VAL A 1 103 ? -3.037 4.678 -4.462 1.00 86.44 103 VAL A O 1
ATOM 823 N N . VAL A 1 104 ? -3.028 4.074 -2.285 1.00 88.44 104 VAL A N 1
ATOM 824 C CA . VAL A 1 104 ? -1.704 4.558 -1.919 1.00 88.44 104 VAL A CA 1
ATOM 825 C C . VAL A 1 104 ? -0.931 3.348 -1.413 1.00 88.44 104 VAL A C 1
ATOM 827 O O . VAL A 1 104 ? -1.335 2.712 -0.439 1.00 88.44 104 VAL A O 1
ATOM 830 N N . PHE A 1 105 ? 0.167 3.019 -2.079 1.00 86.81 105 PHE A N 1
ATOM 831 C CA . PHE A 1 105 ? 1.119 2.021 -1.619 1.00 86.81 105 PHE A CA 1
ATOM 832 C C . PHE A 1 105 ? 2.292 2.741 -0.974 1.00 86.81 105 P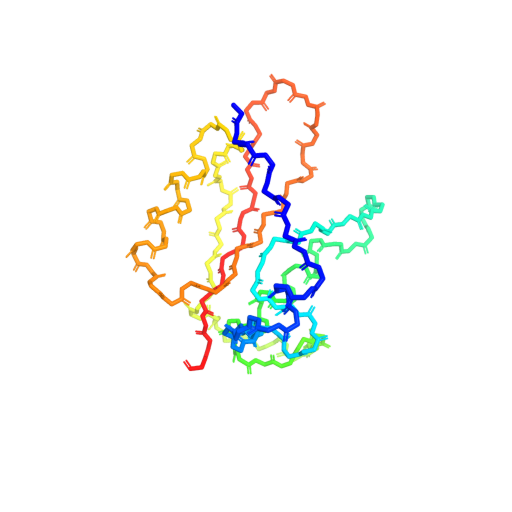HE A C 1
ATOM 834 O O . PHE A 1 105 ? 2.983 3.534 -1.607 1.00 86.81 105 PHE A O 1
ATOM 841 N N . ILE A 1 106 ? 2.522 2.442 0.296 1.00 83.75 106 ILE A N 1
ATOM 842 C CA . ILE A 1 106 ? 3.642 2.978 1.060 1.00 83.75 106 ILE A CA 1
ATOM 843 C C . ILE A 1 106 ? 4.644 1.837 1.203 1.00 83.75 106 ILE A C 1
ATOM 845 O O . ILE A 1 106 ? 4.424 0.912 1.987 1.00 83.75 106 ILE A O 1
ATOM 849 N N . ASP A 1 107 ? 5.722 1.869 0.420 1.00 76.44 107 ASP A N 1
ATOM 850 C CA . ASP A 1 107 ? 6.806 0.898 0.554 1.00 76.44 107 ASP A CA 1
ATOM 851 C C . ASP A 1 107 ? 7.842 1.436 1.543 1.00 76.44 107 ASP A C 1
ATOM 853 O O . ASP A 1 107 ? 8.819 2.095 1.189 1.00 76.44 107 ASP A O 1
ATOM 857 N N .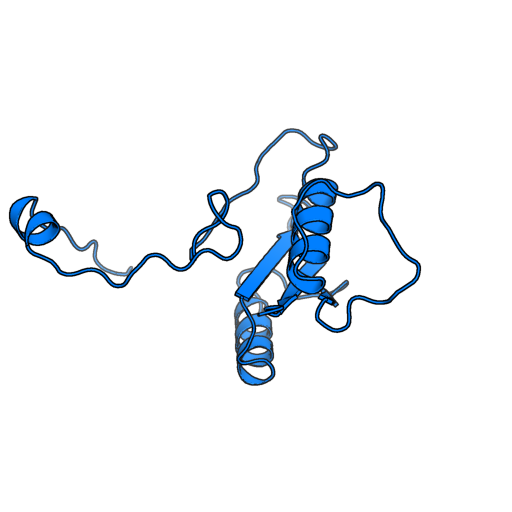 THR A 1 108 ? 7.597 1.187 2.828 1.00 64.75 108 THR A N 1
ATOM 858 C CA . THR A 1 108 ? 8.502 1.561 3.919 1.00 64.75 108 THR A CA 1
ATOM 859 C C . THR A 1 108 ? 9.087 0.321 4.571 1.00 64.75 108 THR A C 1
ATOM 861 O O . THR A 1 108 ? 8.652 -0.159 5.614 1.00 64.75 108 THR A O 1
ATOM 864 N N . LEU A 1 109 ? 10.159 -0.194 3.976 1.00 51.56 109 LEU A N 1
ATOM 865 C CA . LEU A 1 109 ? 11.068 -1.112 4.666 1.00 51.56 109 LEU A CA 1
ATOM 866 C C . LEU A 1 109 ? 12.488 -0.545 4.769 1.00 51.56 109 LEU A C 1
ATOM 868 O O . LEU A 1 109 ? 13.475 -1.236 4.525 1.00 51.56 109 LEU A O 1
ATOM 872 N N . GLN A 1 110 ? 12.596 0.700 5.237 1.00 40.84 110 GLN A N 1
ATOM 873 C CA . GLN A 1 110 ? 13.831 1.266 5.791 1.00 40.84 110 GLN A CA 1
ATOM 874 C C . GLN A 1 110 ? 13.667 1.427 7.312 1.00 40.84 110 GLN A C 1
ATOM 876 O O . GLN A 1 110 ? 13.373 2.494 7.821 1.00 40.84 110 GLN A O 1
ATOM 881 N N . LYS A 1 111 ? 13.797 0.274 7.989 1.00 45.06 111 LYS A N 1
ATOM 882 C CA . LYS A 1 111 ? 14.166 0.016 9.397 1.00 45.06 111 LYS A CA 1
ATOM 883 C C . LYS A 1 111 ? 13.711 0.993 10.492 1.00 45.06 111 LYS A C 1
ATOM 885 O O . LYS A 1 111 ? 14.089 2.148 10.526 1.00 45.06 111 LYS A O 1
ATOM 890 N N . VAL A 1 112 ? 13.180 0.378 11.547 1.00 42.19 112 VAL A N 1
ATOM 891 C CA . VAL A 1 112 ? 13.487 0.587 12.978 1.00 42.19 112 VAL A CA 1
ATOM 892 C C . VAL A 1 112 ? 14.909 1.147 13.232 1.00 42.19 112 VAL A C 1
ATOM 894 O O . VAL A 1 112 ? 15.794 0.398 13.646 1.00 42.19 112 VAL A O 1
ATOM 897 N N . ARG A 1 113 ? 15.171 2.428 12.946 1.00 39.50 113 ARG A N 1
ATOM 898 C CA . ARG A 1 113 ? 16.359 3.209 13.330 1.00 39.50 113 ARG A CA 1
ATOM 899 C C . ARG A 1 113 ? 15.985 4.694 13.341 1.00 39.50 113 ARG A C 1
ATOM 901 O O . ARG A 1 113 ? 15.278 5.166 12.465 1.00 39.50 113 ARG A O 1
ATOM 908 N N . ASN A 1 114 ? 16.460 5.386 14.368 1.00 46.38 114 ASN A N 1
ATOM 909 C CA . ASN A 1 114 ? 16.141 6.762 14.757 1.00 46.38 114 ASN A CA 1
ATOM 910 C C . ASN A 1 114 ? 16.660 7.860 13.803 1.00 46.38 114 ASN A C 1
ATOM 912 O O . ASN A 1 114 ? 17.189 8.857 14.281 1.00 46.38 114 ASN A O 1
ATOM 916 N N . GLU A 1 115 ? 16.536 7.720 12.484 1.00 48.69 115 GLU A N 1
ATOM 917 C CA . GLU A 1 115 ? 16.916 8.792 11.555 1.00 48.69 115 GLU A CA 1
ATOM 918 C C . GLU A 1 115 ? 15.896 8.925 10.424 1.00 48.69 115 GLU A C 1
ATOM 920 O O . GLU A 1 115 ? 15.409 7.925 9.896 1.00 48.69 115 GLU A O 1
ATOM 925 N N . SER A 1 116 ? 15.585 10.184 10.103 1.00 49.53 116 SER A N 1
ATOM 926 C CA . SER A 1 116 ? 14.735 10.708 9.026 1.00 49.53 116 SER A CA 1
ATOM 927 C C . SER A 1 116 ? 14.791 9.861 7.750 1.00 49.53 116 SER A C 1
ATOM 929 O O . SER A 1 116 ? 15.588 10.121 6.849 1.00 49.53 116 SER A O 1
ATOM 931 N N . SER A 1 117 ? 13.973 8.813 7.690 1.00 47.47 117 SER A N 1
ATOM 932 C CA . SER A 1 117 ? 13.966 7.864 6.582 1.00 47.47 117 SER A CA 1
ATOM 933 C C . SER A 1 117 ? 12.770 8.163 5.693 1.00 47.47 117 SER A C 1
ATOM 935 O O . SER A 1 117 ? 11.625 8.074 6.132 1.00 47.47 117 SER A O 1
ATOM 937 N N . GLN A 1 118 ? 13.069 8.543 4.453 1.00 51.59 118 GLN A N 1
ATOM 938 C CA . GLN A 1 118 ? 12.086 8.875 3.427 1.00 51.59 118 GLN A CA 1
ATOM 939 C C . GLN A 1 118 ? 11.308 7.628 3.008 1.00 51.59 118 GLN A C 1
ATOM 941 O O . GLN A 1 118 ? 11.890 6.551 2.840 1.00 51.59 118 GLN A O 1
ATOM 946 N N . ALA A 1 119 ? 9.998 7.774 2.832 1.00 52.94 119 ALA A N 1
ATOM 947 C CA . ALA A 1 119 ? 9.161 6.722 2.278 1.00 52.94 119 ALA A CA 1
ATOM 948 C C . ALA A 1 119 ? 9.117 6.827 0.747 1.00 52.94 119 ALA A C 1
ATOM 950 O O . ALA A 1 119 ? 9.023 7.919 0.182 1.00 52.94 119 ALA A O 1
ATOM 951 N N . THR A 1 120 ? 9.173 5.682 0.064 1.00 56.50 120 THR A N 1
ATOM 952 C CA . THR A 1 120 ? 8.746 5.615 -1.334 1.00 56.50 120 THR A CA 1
ATOM 953 C C . THR A 1 120 ? 7.247 5.371 -1.336 1.00 56.50 120 THR A C 1
ATOM 955 O O . THR A 1 120 ? 6.773 4.364 -0.801 1.00 56.50 120 THR A O 1
ATOM 958 N N . VAL A 1 121 ? 6.501 6.297 -1.927 1.00 60.03 121 VAL A N 1
ATOM 959 C CA . VAL A 1 121 ? 5.049 6.195 -2.048 1.00 60.03 121 VAL A CA 1
ATOM 960 C C . VAL A 1 121 ? 4.710 6.048 -3.522 1.00 60.03 121 VAL A C 1
ATOM 962 O O . VAL A 1 121 ? 5.078 6.871 -4.360 1.00 60.03 121 VAL A O 1
ATOM 965 N N . LEU A 1 122 ? 4.026 4.956 -3.841 1.00 60.00 122 LEU A N 1
ATOM 966 C CA . LEU A 1 122 ? 3.430 4.734 -5.147 1.00 60.00 122 LEU A CA 1
ATOM 967 C C . LEU A 1 122 ? 1.957 5.089 -5.027 1.00 60.00 122 LEU A C 1
ATOM 969 O O . LEU A 1 122 ? 1.232 4.506 -4.218 1.00 60.00 122 LEU A O 1
ATOM 973 N N . ILE A 1 123 ? 1.517 6.050 -5.824 1.00 64.81 123 ILE A N 1
ATOM 974 C CA . ILE A 1 123 ? 0.136 6.500 -5.805 1.00 64.81 123 ILE A CA 1
ATOM 975 C C . ILE A 1 123 ? -0.475 6.222 -7.165 1.00 64.81 123 ILE A C 1
ATOM 977 O O . ILE A 1 123 ? 0.067 6.634 -8.187 1.00 64.81 123 ILE A O 1
ATOM 981 N N . THR A 1 124 ? -1.614 5.538 -7.188 1.00 59.06 124 THR A N 1
ATOM 982 C CA . THR A 1 124 ? -2.347 5.306 -8.433 1.00 59.06 124 THR A CA 1
ATOM 983 C C . THR A 1 124 ? -3.762 5.842 -8.326 1.00 59.06 124 THR A C 1
ATOM 985 O O . THR A 1 124 ? -4.475 5.667 -7.329 1.00 59.06 124 THR A O 1
ATOM 988 N N . LYS A 1 125 ? -4.164 6.509 -9.400 1.00 57.69 125 LYS A N 1
ATOM 989 C CA . LYS A 1 125 ? -5.525 6.982 -9.620 1.00 57.69 125 LYS A CA 1
ATOM 990 C C . LYS A 1 125 ? -6.337 5.911 -10.336 1.00 57.69 125 LYS A C 1
ATOM 992 O O . LYS A 1 125 ? -5.774 4.984 -10.919 1.00 57.69 125 LYS A O 1
ATOM 997 N N . ASN A 1 126 ? -7.659 6.006 -10.235 1.00 53.78 126 ASN A N 1
ATOM 998 C CA . ASN A 1 126 ? -8.562 5.062 -10.889 1.00 53.78 126 ASN A CA 1
ATOM 999 C C . ASN A 1 126 ? -8.422 5.122 -12.413 1.00 53.78 126 ASN A C 1
ATOM 1001 O O . ASN A 1 126 ? -8.223 6.213 -12.930 1.00 53.78 126 ASN A O 1
ATOM 1005 N N . CYS A 1 127 ? -8.620 4.011 -13.128 1.00 47.12 127 CYS A N 1
ATOM 1006 C CA . CYS A 1 127 ? -8.678 3.989 -14.598 1.00 47.12 127 CYS A CA 1
ATOM 1007 C C . CYS A 1 127 ? -10.102 3.846 -15.174 1.00 47.12 127 CYS A C 1
ATOM 1009 O O . CYS A 1 127 ? -10.264 3.910 -16.391 1.00 47.12 127 CYS A O 1
ATOM 1011 N N . LEU A 1 128 ? -11.118 3.673 -14.314 1.00 41.41 128 LEU A N 1
ATOM 1012 C CA . LEU A 1 128 ? -12.530 3.591 -14.718 1.00 41.41 128 LEU A CA 1
ATOM 1013 C C . LEU A 1 128 ? -13.093 4.948 -15.153 1.00 41.41 128 LEU A C 1
ATOM 1015 O O . LEU A 1 128 ? -12.810 5.947 -14.449 1.00 41.41 128 LEU A O 1
#

Foldseek 3Di:
DPDDDDDDPVRVVPDDDDDFDALAPPPRTPDDDDDDDDPPPCSVVQVVQSQQCQLQVHHGPVVVPDDPDDSPQKDKDPFDWDVVGCNVVVVVVVCVVAVQWRDKDWPDPPDDDPDGDGIIIITGGGPD

Radius of gyration: 17.29 Å; chains: 1; bounding box: 47×29×46 Å